Protein AF-A0A958Z892-F1 (afdb_monomer_lite)

Foldseek 3Di:
DDDPVVVVVVVVVVVVVVVPPDPVVVLQAADQAAQPVLQVVLVVVVVVVVVCVVVVCCCVPPVPPDDDPDDDDDCVVPPVCPVVVVCVVVVVVVVVVSVSSCRSNNNDPD

Secondary structure (DSSP, 8-state):
----HHHHHHHHHHHHGGG-S-HHHHHHSPPSS--HHHHHHHHHHHHHHHHHHHHHHHHHHHTTS----------TTGGGGHHHHHHHHHHHHHHHHHHHHHHHTT----

Structure (mmCIF, N/CA/C/O backbone):
data_AF-A0A958Z892-F1
#
_entry.id   AF-A0A958Z892-F1
#
loop_
_atom_site.group_PDB
_atom_site.id
_atom_site.type_symbol
_atom_site.label_atom_id
_atom_site.label_alt_id
_atom_site.label_comp_id
_atom_site.label_asym_id
_atom_site.label_entity_id
_atom_site.label_seq_id
_atom_site.pdbx_PDB_ins_code
_atom_site.Cartn_x
_atom_site.Cartn_y
_atom_site.Cartn_z
_atom_site.occupancy
_atom_site.B_iso_or_equiv
_atom_site.auth_seq_id
_atom_site.auth_comp_id
_atom_site.auth_asym_id
_atom_site.auth_atom_id
_atom_site.pdbx_PDB_model_num
ATOM 1 N N . MET A 1 1 ? 3.227 22.333 -63.779 1.00 48.69 1 MET A N 1
ATOM 2 C CA . MET A 1 1 ? 2.841 20.961 -63.383 1.00 48.69 1 MET A CA 1
ATOM 3 C C . MET A 1 1 ? 2.093 21.062 -62.054 1.00 48.69 1 MET A C 1
ATOM 5 O O . MET A 1 1 ? 2.715 21.328 -61.037 1.00 48.69 1 MET A O 1
ATOM 9 N N . LYS A 1 2 ? 0.751 21.055 -62.077 1.00 52.19 2 LYS A N 1
ATOM 10 C CA . LYS A 1 2 ? -0.087 21.315 -60.891 1.00 52.19 2 LYS A CA 1
ATOM 11 C C . LYS A 1 2 ? -0.326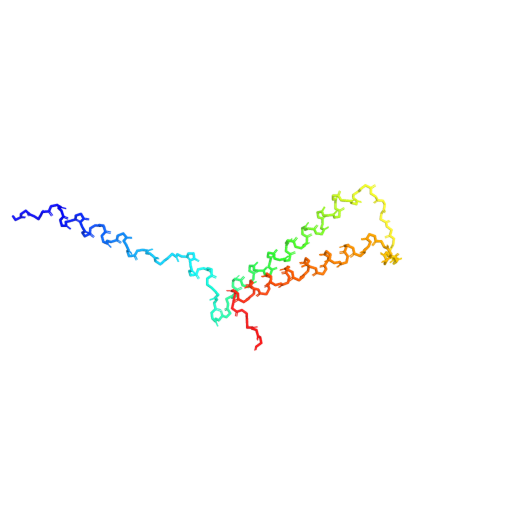 19.989 -60.166 1.00 52.19 2 LYS A C 1
ATOM 13 O O . LYS A 1 2 ? -1.108 19.180 -60.653 1.00 52.19 2 LYS A O 1
ATOM 18 N N . PHE A 1 3 ? 0.359 19.746 -59.049 1.00 56.56 3 PHE A N 1
ATOM 19 C CA . PHE A 1 3 ? 0.046 18.593 -58.203 1.00 56.56 3 PHE A CA 1
ATOM 20 C C . PHE A 1 3 ? -1.379 18.767 -57.648 1.00 56.56 3 PHE A C 1
ATOM 22 O O . PHE A 1 3 ? -1.657 19.796 -57.026 1.00 56.56 3 PHE A O 1
ATOM 29 N N . PRO A 1 4 ? -2.311 17.832 -57.900 1.00 58.28 4 PRO A N 1
ATOM 30 C CA . PRO A 1 4 ? -3.687 17.980 -57.446 1.00 58.28 4 PRO A CA 1
ATOM 31 C C . PRO A 1 4 ? -3.735 17.925 -55.914 1.00 58.28 4 PRO A C 1
ATOM 33 O O . PRO A 1 4 ? -3.334 16.929 -55.314 1.00 58.28 4 PRO A O 1
ATOM 36 N N . ALA A 1 5 ? -4.279 18.973 -55.285 1.00 62.31 5 ALA A N 1
ATOM 37 C CA . ALA A 1 5 ? -4.367 19.134 -53.826 1.00 62.31 5 ALA A CA 1
ATOM 38 C C . ALA A 1 5 ? -4.992 17.924 -53.098 1.00 62.31 5 ALA A C 1
ATOM 40 O O . ALA A 1 5 ? -4.674 17.651 -51.943 1.00 62.31 5 ALA A O 1
ATOM 41 N N . ARG A 1 6 ? -5.827 17.146 -53.800 1.00 59.59 6 ARG A N 1
ATOM 42 C CA . ARG A 1 6 ? -6.427 15.893 -53.320 1.00 59.59 6 ARG A CA 1
ATOM 43 C C . ARG A 1 6 ? -5.391 14.820 -52.960 1.00 59.59 6 ARG A C 1
ATOM 45 O O . ARG A 1 6 ? -5.625 14.048 -52.040 1.00 59.59 6 ARG A O 1
ATOM 52 N N . HIS A 1 7 ? -4.264 14.758 -53.669 1.00 60.34 7 HIS A N 1
ATOM 53 C CA . HIS A 1 7 ? -3.209 13.774 -53.394 1.00 60.34 7 HIS A CA 1
ATOM 54 C C . HIS A 1 7 ? -2.341 14.255 -52.228 1.00 60.34 7 HIS A C 1
ATOM 56 O O . HIS A 1 7 ? -2.010 13.474 -51.344 1.00 60.34 7 HIS A O 1
ATOM 62 N N . THR A 1 8 ? -2.074 15.562 -52.156 1.00 63.84 8 THR A N 1
ATOM 63 C CA . THR A 1 8 ? -1.378 16.194 -51.027 1.00 63.84 8 THR A CA 1
ATOM 64 C C . THR A 1 8 ? -2.138 16.008 -49.710 1.00 63.84 8 THR A C 1
ATOM 66 O O . THR A 1 8 ? -1.530 15.653 -48.706 1.00 63.84 8 THR A O 1
ATOM 69 N N . LEU A 1 9 ? -3.467 16.166 -49.717 1.00 63.97 9 LEU A N 1
ATOM 70 C CA . LEU A 1 9 ? -4.321 15.941 -48.545 1.00 63.97 9 LEU A CA 1
ATOM 71 C C . LEU A 1 9 ? -4.332 14.466 -48.111 1.00 63.97 9 LEU A C 1
ATOM 73 O O . LEU A 1 9 ? -4.276 14.176 -46.920 1.00 63.97 9 LEU A O 1
ATOM 77 N N . PHE A 1 10 ? -4.345 13.535 -49.068 1.00 66.44 10 PHE A N 1
ATOM 78 C CA . PHE A 1 10 ? -4.272 12.097 -48.799 1.00 66.44 10 PHE A CA 1
ATOM 79 C C . PHE A 1 10 ? -2.936 11.696 -48.149 1.00 66.44 10 PHE A C 1
ATOM 81 O O . PHE A 1 10 ? -2.931 10.986 -47.147 1.00 66.44 10 PHE A O 1
ATOM 88 N N . PHE A 1 11 ? -1.806 12.213 -48.644 1.00 62.34 11 PHE A N 1
ATOM 89 C CA . PHE A 1 11 ? -0.493 11.987 -48.024 1.00 62.34 11 PHE A CA 1
ATOM 90 C C . PHE A 1 11 ? -0.347 12.671 -46.653 1.00 62.34 11 PHE A C 1
ATOM 92 O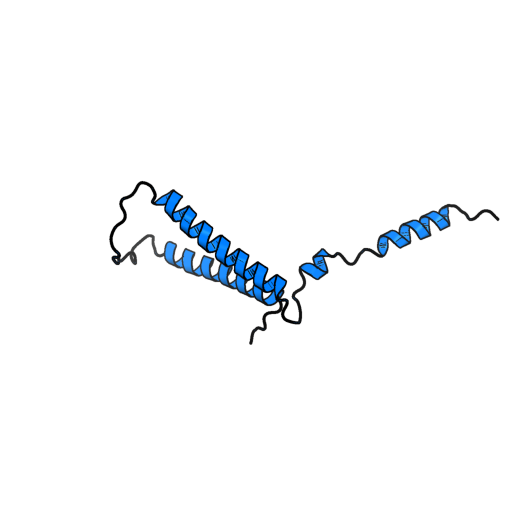 O . PHE A 1 11 ? 0.351 12.140 -45.788 1.00 62.34 11 PHE A O 1
ATOM 99 N N . LEU A 1 12 ? -1.017 13.808 -46.425 1.00 61.25 12 LEU A N 1
ATOM 100 C CA . LEU A 1 12 ? -1.072 14.477 -45.119 1.00 61.25 12 LEU A CA 1
ATOM 101 C C . LEU A 1 12 ? -1.880 13.654 -44.095 1.00 61.25 12 LEU A C 1
ATOM 103 O O . LEU A 1 12 ? -1.433 13.469 -42.966 1.00 61.25 12 LEU A O 1
ATOM 107 N N . LEU A 1 13 ? -3.030 13.110 -44.508 1.00 61.25 13 LEU A N 1
ATOM 108 C CA . LEU A 1 13 ? -3.884 12.241 -43.688 1.00 61.25 13 LEU A CA 1
ATOM 109 C C . LEU A 1 13 ? -3.211 10.897 -43.362 1.00 61.25 13 LEU A C 1
ATOM 111 O O . LEU A 1 13 ? -3.338 10.413 -42.242 1.00 61.25 13 LEU A O 1
ATOM 115 N N . LEU A 1 14 ? -2.423 10.335 -44.286 1.00 59.44 14 LEU A N 1
ATOM 116 C CA . LEU A 1 14 ? -1.680 9.085 -44.071 1.00 59.44 14 LEU A CA 1
ATOM 117 C C . LEU A 1 14 ? -0.577 9.217 -43.000 1.00 59.44 14 LEU A C 1
ATOM 119 O O . LEU A 1 14 ? -0.275 8.252 -42.301 1.00 59.44 14 LEU A O 1
ATOM 123 N N . LYS A 1 15 ? 0.021 10.408 -42.833 1.00 54.81 15 LYS A N 1
ATOM 124 C CA . LYS A 1 15 ? 1.041 10.654 -41.794 1.00 54.81 15 LYS A CA 1
ATOM 125 C C . LYS A 1 15 ? 0.461 10.651 -40.377 1.00 54.81 15 LYS A C 1
ATOM 127 O O . LYS A 1 15 ? 1.164 10.263 -39.447 1.00 54.81 15 LYS A O 1
ATOM 132 N N . VAL A 1 16 ? -0.802 11.047 -40.206 1.00 58.00 16 VAL A N 1
ATOM 133 C CA . VAL A 1 16 ? -1.476 11.079 -38.893 1.00 58.00 16 VAL A CA 1
ATOM 134 C C . VAL A 1 16 ? -1.711 9.662 -38.352 1.00 58.00 16 VAL A C 1
ATOM 136 O O . VAL A 1 16 ? -1.663 9.448 -37.144 1.00 58.00 16 VAL A O 1
ATOM 139 N N . SER A 1 17 ? -1.857 8.666 -39.229 1.00 57.03 17 SER A N 1
ATOM 140 C CA . SER A 1 17 ? -2.076 7.263 -38.850 1.00 57.03 17 SER A CA 1
ATOM 141 C C . SER A 1 17 ? -0.830 6.535 -38.317 1.00 57.03 17 SER A C 1
ATOM 143 O O . SER A 1 17 ? -0.955 5.430 -37.799 1.00 57.03 17 SER A O 1
ATOM 145 N N . LEU A 1 18 ? 0.370 7.125 -38.414 1.00 54.88 18 LEU A N 1
ATOM 146 C CA . LEU A 1 18 ? 1.633 6.475 -38.023 1.00 54.88 18 LEU A CA 1
ATOM 147 C C . LEU A 1 18 ? 2.060 6.741 -36.566 1.00 54.88 18 LEU A C 1
ATOM 149 O O . LEU A 1 18 ? 3.024 6.143 -36.098 1.00 54.88 18 LEU A O 1
ATOM 153 N N . PHE A 1 19 ? 1.327 7.575 -35.821 1.00 58.16 19 PHE A N 1
ATOM 154 C CA . PHE A 1 19 ? 1.550 7.810 -34.383 1.00 58.16 19 PHE A CA 1
ATOM 155 C C . PHE A 1 19 ? 0.717 6.883 -33.472 1.00 58.16 19 PHE A C 1
ATOM 157 O O . PHE A 1 19 ? 0.609 7.117 -32.272 1.00 58.16 19 PHE A O 1
ATOM 164 N N . ALA A 1 20 ? 0.130 5.819 -34.027 1.00 58.38 20 ALA A N 1
ATOM 165 C CA . ALA A 1 20 ? -0.849 4.968 -33.349 1.00 58.38 20 ALA A CA 1
ATOM 166 C C . ALA A 1 20 ? -0.278 3.985 -32.301 1.00 58.38 20 ALA A C 1
ATOM 168 O O . ALA A 1 20 ? -1.051 3.286 -31.653 1.00 58.38 20 ALA A O 1
ATOM 169 N N . GLN A 1 21 ? 1.042 3.921 -32.084 1.00 64.06 21 GLN A N 1
ATOM 170 C CA . GLN A 1 21 ? 1.591 3.207 -30.923 1.00 64.06 21 GLN A CA 1
ATOM 171 C C . GLN A 1 21 ? 1.501 4.117 -29.698 1.00 64.06 21 GLN A C 1
ATOM 173 O O . GLN A 1 21 ? 2.405 4.915 -29.432 1.00 64.06 21 GLN A O 1
ATOM 178 N N . SER A 1 22 ? 0.385 4.030 -28.973 1.00 74.56 22 SER A N 1
ATOM 179 C CA . SER A 1 22 ? 0.157 4.894 -27.822 1.00 74.56 22 SER A CA 1
ATOM 180 C C . SER A 1 22 ? 1.243 4.651 -26.761 1.00 74.56 22 SER A C 1
ATOM 182 O O . SER A 1 22 ? 1.616 3.520 -26.438 1.00 74.56 22 SER A O 1
ATOM 184 N N . GLY A 1 23 ? 1.810 5.732 -26.217 1.00 81.75 23 GLY A N 1
ATOM 185 C CA . GLY A 1 23 ? 2.766 5.632 -25.108 1.00 81.75 23 GLY A CA 1
ATOM 186 C C . GLY A 1 23 ? 2.161 4.943 -23.879 1.00 81.75 23 GLY A C 1
ATOM 187 O O . GLY A 1 23 ? 2.893 4.323 -23.112 1.00 81.75 23 GLY A O 1
ATOM 188 N N . ILE A 1 24 ? 0.832 5.004 -23.750 1.00 85.94 24 ILE A N 1
ATOM 189 C CA . ILE A 1 24 ? 0.051 4.400 -22.672 1.00 85.94 24 ILE A CA 1
ATOM 190 C C . ILE A 1 24 ? 0.055 2.875 -22.788 1.00 85.94 24 ILE A C 1
ATOM 192 O O . ILE A 1 24 ? 0.339 2.219 -21.794 1.00 85.94 24 ILE A O 1
ATOM 196 N N . ASP A 1 25 ? -0.148 2.295 -23.973 1.00 87.25 25 ASP A N 1
ATOM 197 C CA . ASP A 1 25 ? -0.154 0.830 -24.136 1.00 87.25 25 ASP A CA 1
ATOM 198 C C . ASP A 1 25 ? 1.200 0.219 -23.757 1.00 87.25 25 ASP A C 1
ATOM 200 O O . ASP A 1 25 ? 1.285 -0.782 -23.047 1.00 87.25 25 ASP A O 1
ATOM 204 N N . ARG A 1 26 ? 2.291 0.877 -24.161 1.00 86.88 26 ARG A N 1
ATOM 205 C CA . ARG A 1 26 ? 3.655 0.495 -23.763 1.00 86.88 26 ARG A CA 1
ATOM 206 C C . ARG A 1 26 ? 3.923 0.732 -22.274 1.00 86.88 26 ARG A C 1
ATOM 208 O O . ARG A 1 26 ? 4.750 0.038 -21.686 1.0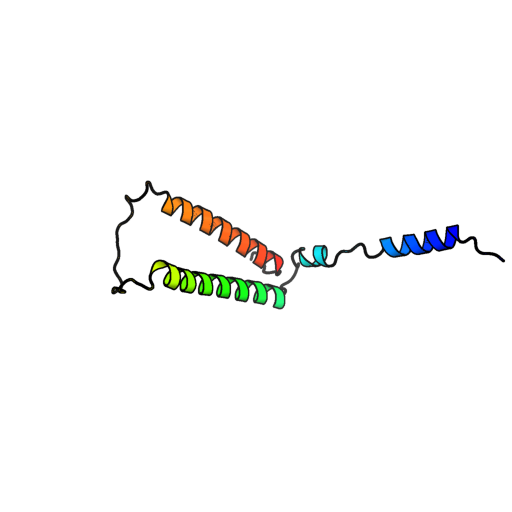0 86.88 26 ARG A O 1
ATOM 215 N N . PHE A 1 27 ? 3.271 1.720 -21.666 1.00 91.38 27 PHE A N 1
ATOM 216 C CA . PHE A 1 27 ? 3.369 1.949 -20.231 1.00 91.38 27 PHE A CA 1
ATOM 217 C C . PHE A 1 27 ? 2.637 0.856 -19.451 1.00 91.38 27 PHE A C 1
ATOM 219 O O . PHE A 1 27 ? 3.253 0.265 -18.575 1.00 91.38 27 PHE A O 1
ATOM 226 N N . LEU A 1 28 ? 1.382 0.557 -19.795 1.00 93.00 28 LEU A N 1
ATOM 227 C CA . LEU A 1 28 ? 0.521 -0.417 -19.115 1.00 93.00 28 LEU A CA 1
ATOM 228 C C . LEU A 1 28 ? 0.977 -1.865 -19.314 1.00 93.00 28 LEU A C 1
ATOM 230 O O . LEU A 1 28 ? 0.703 -2.705 -18.461 1.00 93.00 28 LEU A O 1
ATOM 234 N N . LYS A 1 29 ? 1.697 -2.166 -20.400 1.00 93.12 29 LYS A N 1
ATOM 235 C CA . LYS A 1 29 ? 2.293 -3.490 -20.583 1.00 93.12 29 LYS A CA 1
ATOM 236 C C . LYS A 1 29 ? 3.356 -3.758 -19.494 1.00 93.12 29 LYS A C 1
ATOM 238 O O . LYS A 1 29 ? 4.237 -2.908 -19.288 1.00 93.12 29 LYS A O 1
ATOM 243 N N . PRO A 1 30 ? 3.311 -4.929 -18.829 1.00 94.12 30 PRO A N 1
ATOM 244 C CA . PRO A 1 30 ? 4.386 -5.393 -17.958 1.00 94.12 30 PRO A CA 1
ATOM 245 C C . PRO A 1 30 ? 5.737 -5.444 -18.674 1.00 94.12 30 PRO A C 1
ATOM 247 O O . PRO A 1 30 ? 5.803 -5.688 -19.882 1.00 94.12 30 PRO A O 1
ATOM 250 N N . THR A 1 31 ? 6.819 -5.195 -17.938 1.00 93.12 31 THR A N 1
ATOM 251 C CA . THR A 1 31 ? 8.183 -5.301 -18.473 1.00 93.12 31 THR A CA 1
ATOM 252 C C . THR A 1 31 ? 8.730 -6.714 -18.313 1.00 93.12 31 THR A C 1
ATOM 254 O O . THR A 1 31 ? 8.672 -7.263 -17.221 1.00 93.12 31 THR A O 1
ATOM 257 N N . ASP A 1 32 ? 9.349 -7.255 -19.366 1.00 91.38 32 ASP A N 1
ATOM 258 C CA . ASP A 1 32 ? 9.926 -8.613 -19.362 1.00 91.38 32 ASP A CA 1
ATOM 259 C C . ASP A 1 32 ? 11.162 -8.749 -18.446 1.00 91.38 32 ASP A C 1
ATOM 261 O O . ASP A 1 32 ? 11.568 -9.847 -18.080 1.00 91.38 32 ASP A O 1
ATOM 265 N N . SER A 1 33 ? 11.774 -7.622 -18.073 1.00 93.94 33 SER A N 1
ATOM 266 C CA . SER A 1 33 ? 12.905 -7.537 -17.148 1.00 93.94 33 SER A CA 1
ATOM 267 C 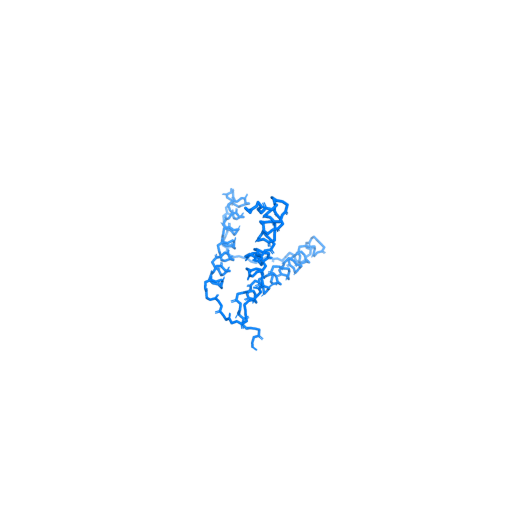C . SER A 1 33 ? 12.636 -6.503 -16.063 1.00 93.94 33 SER A C 1
ATOM 269 O O . SER A 1 33 ? 11.895 -5.544 -16.294 1.00 93.94 33 SER A O 1
ATOM 271 N N . LEU A 1 34 ? 13.324 -6.628 -14.929 1.00 96.75 34 LEU A N 1
ATOM 272 C CA . LEU A 1 34 ? 13.176 -5.717 -13.799 1.00 96.75 34 LEU A CA 1
ATOM 273 C C . LEU A 1 34 ? 13.369 -4.245 -14.191 1.00 96.75 34 LEU A C 1
ATOM 275 O O . LEU A 1 34 ? 14.457 -3.813 -14.577 1.00 96.75 34 LEU A O 1
ATOM 279 N N . ASN A 1 35 ? 12.322 -3.451 -13.992 1.00 97.38 35 ASN A N 1
ATOM 280 C CA . ASN A 1 35 ? 12.342 -2.005 -14.123 1.00 97.38 35 ASN A CA 1
ATOM 281 C C . ASN A 1 35 ? 12.417 -1.362 -12.730 1.00 97.38 35 ASN A C 1
ATOM 283 O O . ASN A 1 35 ? 11.410 -1.162 -12.049 1.00 97.38 35 ASN A O 1
ATOM 287 N N . VAL A 1 36 ? 13.639 -1.031 -12.301 1.00 97.56 36 VAL A N 1
ATOM 288 C CA . VAL A 1 36 ? 13.912 -0.491 -10.957 1.00 97.56 36 VAL A CA 1
ATOM 289 C C . VAL A 1 36 ? 13.126 0.795 -10.656 1.00 97.56 36 VAL A C 1
ATOM 291 O O . VAL A 1 36 ? 12.543 0.863 -9.572 1.00 97.56 36 VAL A O 1
ATOM 294 N N . PRO A 1 37 ? 13.036 1.788 -11.566 1.00 97.75 37 PRO A N 1
ATOM 295 C CA . PRO A 1 37 ? 12.178 2.951 -11.351 1.00 97.75 37 PRO A CA 1
ATOM 296 C C . PRO A 1 37 ? 10.711 2.587 -11.097 1.00 97.75 37 PRO A C 1
ATOM 298 O O . PRO A 1 37 ? 10.154 3.044 -10.103 1.00 97.75 37 PRO A O 1
ATOM 301 N N . ARG A 1 38 ? 10.104 1.723 -11.929 1.00 97.25 38 ARG A N 1
ATOM 302 C CA . ARG A 1 38 ? 8.704 1.291 -11.752 1.00 97.25 38 ARG A CA 1
ATOM 303 C C . ARG A 1 38 ? 8.499 0.582 -10.416 1.00 97.25 38 ARG A C 1
ATOM 305 O O . ARG A 1 38 ? 7.566 0.917 -9.695 1.00 97.25 38 ARG A O 1
ATOM 312 N N . ARG A 1 39 ? 9.394 -0.341 -10.051 1.00 97.50 39 ARG A N 1
ATOM 313 C CA . ARG A 1 39 ? 9.332 -1.051 -8.765 1.00 97.50 39 ARG A CA 1
ATOM 314 C C . ARG A 1 39 ? 9.436 -0.081 -7.589 1.00 97.50 39 ARG A C 1
ATOM 316 O O . ARG A 1 39 ? 8.681 -0.192 -6.631 1.00 97.50 39 ARG A O 1
ATOM 323 N N . ASN A 1 40 ? 10.363 0.874 -7.650 1.00 98.50 40 ASN A N 1
ATOM 324 C CA . ASN A 1 40 ? 10.514 1.875 -6.597 1.00 98.50 40 ASN A CA 1
ATOM 325 C C . ASN A 1 40 ? 9.259 2.749 -6.482 1.00 98.50 40 ASN A C 1
ATOM 327 O O . ASN A 1 40 ? 8.840 3.031 -5.365 1.00 98.50 40 ASN A O 1
ATOM 331 N N . THR A 1 41 ? 8.633 3.130 -7.601 1.00 98.06 41 THR A N 1
ATOM 332 C CA . THR A 1 41 ? 7.335 3.819 -7.586 1.00 98.06 41 THR A CA 1
ATOM 333 C C . THR A 1 41 ? 6.277 2.987 -6.866 1.00 98.06 41 THR A C 1
ATOM 335 O O . THR A 1 41 ? 5.647 3.516 -5.958 1.00 98.06 41 THR A O 1
ATOM 338 N N . VAL A 1 42 ? 6.131 1.698 -7.198 1.00 97.75 42 VAL A N 1
ATOM 339 C CA . VAL A 1 42 ? 5.184 0.793 -6.517 1.00 97.75 42 VAL A CA 1
ATOM 340 C C . VAL A 1 42 ? 5.443 0.777 -5.008 1.00 97.75 42 VAL A C 1
ATOM 342 O O . VAL A 1 42 ? 4.559 1.142 -4.240 1.00 97.75 42 VAL A O 1
ATOM 345 N N . ILE A 1 43 ? 6.676 0.484 -4.583 1.00 98.12 43 ILE A N 1
ATOM 346 C CA . ILE A 1 43 ? 7.038 0.379 -3.159 1.00 98.12 43 ILE A CA 1
ATOM 347 C C . ILE A 1 43 ? 6.797 1.694 -2.406 1.00 98.12 43 ILE A C 1
ATOM 349 O O . ILE A 1 43 ? 6.241 1.686 -1.306 1.00 98.12 43 ILE A O 1
ATOM 353 N N . ILE A 1 44 ? 7.218 2.831 -2.972 1.00 98.56 44 ILE A N 1
ATOM 354 C CA . ILE A 1 44 ? 7.056 4.148 -2.339 1.00 98.56 44 ILE A CA 1
ATOM 355 C C . ILE A 1 44 ? 5.574 4.486 -2.208 1.00 98.56 44 ILE A C 1
ATOM 357 O O . ILE A 1 44 ? 5.148 4.947 -1.148 1.00 98.56 44 ILE A O 1
ATOM 361 N N . THR A 1 45 ? 4.790 4.260 -3.262 1.00 98.06 45 THR A N 1
ATOM 362 C CA . THR A 1 45 ? 3.355 4.539 -3.263 1.00 98.06 45 THR A CA 1
ATOM 363 C C . THR A 1 45 ? 2.622 3.649 -2.267 1.00 98.06 45 THR A C 1
ATOM 365 O O . THR A 1 45 ? 1.890 4.181 -1.439 1.00 98.06 45 THR A O 1
ATOM 368 N N . GLU A 1 46 ? 2.854 2.337 -2.273 1.00 97.19 46 GLU A N 1
ATOM 369 C CA . GLU A 1 46 ? 2.237 1.402 -1.323 1.00 97.19 46 GLU A CA 1
ATOM 370 C C . GLU A 1 46 ? 2.570 1.765 0.126 1.00 97.19 46 GLU A C 1
ATOM 372 O O . GLU A 1 46 ? 1.671 1.908 0.955 1.00 97.19 46 GLU A O 1
ATOM 377 N N . SER A 1 47 ? 3.852 2.005 0.421 1.00 97.94 47 SER A N 1
ATOM 378 C CA . SER A 1 47 ? 4.307 2.356 1.773 1.00 97.94 47 SER A CA 1
ATOM 379 C C . SER A 1 47 ? 3.709 3.682 2.247 1.00 97.94 47 SER A C 1
ATOM 381 O O . SER A 1 47 ? 3.289 3.812 3.400 1.00 97.94 47 SER A O 1
ATOM 383 N N . SER A 1 48 ? 3.644 4.670 1.350 1.00 98.38 48 SER A N 1
ATOM 384 C CA . SER A 1 48 ? 3.086 5.992 1.646 1.00 98.38 48 SER A CA 1
ATOM 385 C C . SER A 1 48 ? 1.580 5.917 1.871 1.00 98.38 48 SER A C 1
ATOM 387 O O . SER A 1 48 ? 1.093 6.455 2.861 1.00 98.38 48 SER A O 1
ATOM 389 N N . LEU A 1 49 ? 0.842 5.217 1.003 1.00 97.50 49 LEU A N 1
ATOM 390 C CA . LEU A 1 49 ? -0.602 5.027 1.146 1.00 97.50 49 LEU A CA 1
ATOM 391 C C . LEU A 1 49 ? -0.943 4.275 2.431 1.00 97.50 49 LEU A C 1
ATOM 393 O O . LEU A 1 49 ? -1.844 4.703 3.150 1.00 97.50 49 LEU A O 1
ATOM 397 N N . ALA A 1 50 ? -0.209 3.209 2.760 1.00 96.62 50 ALA A N 1
ATOM 398 C CA . ALA A 1 50 ? -0.408 2.466 4.000 1.00 96.62 50 ALA A CA 1
ATOM 399 C C . ALA A 1 50 ? -0.163 3.352 5.232 1.00 96.62 50 ALA A C 1
ATOM 401 O O . ALA A 1 50 ? -1.007 3.420 6.125 1.00 96.62 50 ALA A O 1
ATOM 402 N N . THR A 1 51 ? 0.951 4.091 5.251 1.00 98.25 51 THR A N 1
ATOM 403 C CA . THR A 1 51 ? 1.307 4.978 6.370 1.00 98.25 51 THR A CA 1
ATOM 404 C C . THR A 1 51 ? 0.297 6.111 6.537 1.00 98.25 51 THR A C 1
ATOM 406 O O . THR A 1 51 ? -0.196 6.336 7.640 1.00 98.25 51 THR A O 1
ATOM 409 N N . ILE A 1 52 ? -0.052 6.804 5.448 1.00 98.44 52 ILE A N 1
ATOM 410 C CA . ILE A 1 52 ? -1.036 7.894 5.468 1.00 98.44 52 ILE A CA 1
ATOM 411 C C . ILE A 1 52 ? -2.400 7.369 5.912 1.00 98.44 52 ILE A C 1
ATOM 413 O O . ILE A 1 52 ? -3.061 8.029 6.708 1.00 98.44 52 ILE A O 1
ATOM 417 N N . SER A 1 53 ? -2.811 6.186 5.449 1.00 97.06 53 SER A N 1
ATOM 418 C CA . SER A 1 53 ? -4.086 5.585 5.852 1.00 97.06 53 SER A CA 1
ATOM 419 C C . SER A 1 53 ? -4.101 5.263 7.343 1.00 97.06 53 SER A C 1
ATOM 421 O O . SER A 1 53 ? -5.053 5.624 8.021 1.00 97.06 53 SER A O 1
ATOM 423 N N . LEU A 1 54 ? -3.043 4.652 7.883 1.00 97.00 54 LEU A N 1
ATOM 424 C CA . LEU A 1 54 ? -2.960 4.334 9.313 1.00 97.00 54 LEU A CA 1
ATOM 425 C C . LEU A 1 54 ? -2.961 5.594 10.185 1.00 97.00 54 LEU A C 1
ATOM 427 O O . LEU A 1 54 ? -3.724 5.675 11.145 1.00 97.00 54 LEU A O 1
ATOM 431 N N . 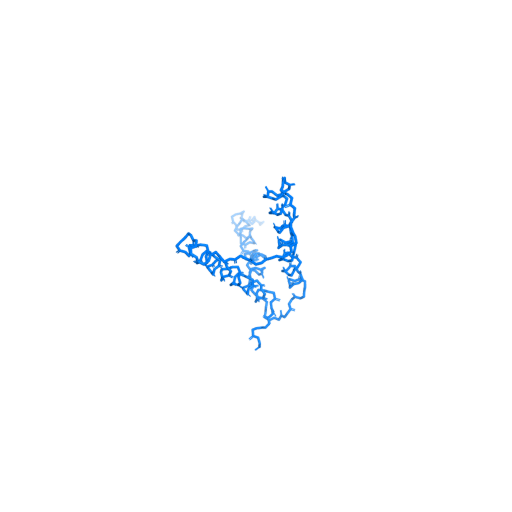VAL A 1 55 ? -2.152 6.597 9.833 1.00 97.94 55 VAL A N 1
ATOM 432 C CA . VAL A 1 55 ? -2.108 7.877 10.557 1.00 97.94 55 VAL A CA 1
ATOM 433 C C . VAL A 1 55 ? -3.445 8.611 10.442 1.00 97.94 55 VAL A C 1
ATOM 435 O O . VAL A 1 55 ? -3.959 9.114 11.438 1.00 97.94 55 VAL A O 1
ATOM 438 N N . GLY A 1 56 ? -4.027 8.643 9.243 1.00 98.19 56 GLY A N 1
ATOM 439 C CA . GLY A 1 56 ? -5.311 9.278 8.969 1.00 98.19 56 GLY A CA 1
ATOM 440 C C . GLY A 1 56 ? -6.454 8.624 9.737 1.00 98.19 56 GLY A C 1
ATOM 441 O O . GLY A 1 56 ? -7.209 9.330 10.392 1.00 98.19 56 GLY A O 1
ATOM 442 N N . LEU A 1 57 ? -6.555 7.293 9.727 1.00 97.00 57 LEU A N 1
ATOM 443 C CA . LEU A 1 57 ? -7.563 6.556 10.496 1.00 97.00 57 LEU A CA 1
ATOM 444 C C . LEU A 1 57 ? -7.382 6.765 11.998 1.00 97.00 57 LEU A C 1
ATOM 446 O O . LEU A 1 57 ? -8.360 7.022 12.694 1.00 97.00 57 LEU A O 1
ATOM 450 N N . ASN A 1 58 ? -6.142 6.730 12.493 1.00 96.12 58 ASN A N 1
ATOM 451 C CA . ASN A 1 58 ? -5.868 7.021 13.896 1.00 96.12 58 ASN A CA 1
ATOM 452 C C . ASN A 1 58 ? -6.348 8.428 14.282 1.00 96.12 58 ASN A C 1
ATOM 454 O O . ASN A 1 58 ? -7.024 8.596 15.292 1.00 96.12 58 ASN A O 1
ATOM 458 N N . GLN A 1 59 ? -6.047 9.434 13.462 1.00 97.19 59 GLN A N 1
ATOM 459 C CA . GLN A 1 59 ? -6.474 10.802 13.732 1.00 97.19 59 GLN A CA 1
ATOM 460 C C . GLN A 1 59 ? -7.994 10.976 13.605 1.00 97.19 59 GLN A C 1
ATOM 462 O O . GLN A 1 59 ? -8.598 11.663 14.419 1.00 97.19 59 GLN A O 1
ATOM 467 N N . LEU A 1 60 ? -8.620 10.374 12.594 1.00 97.81 60 LEU A N 1
ATOM 468 C CA . LEU A 1 60 ? -10.050 10.542 12.327 1.00 97.81 60 LEU A CA 1
ATOM 469 C C . LEU A 1 60 ? -10.940 9.795 13.324 1.00 97.81 60 LEU A C 1
ATOM 471 O O . LEU A 1 60 ? -12.040 10.263 13.604 1.00 97.81 60 LEU A O 1
ATOM 475 N N . TRP A 1 61 ? -10.501 8.644 13.836 1.00 97.19 61 TRP A N 1
ATOM 476 C CA . TRP A 1 61 ? -11.317 7.811 14.726 1.00 97.19 61 TRP A CA 1
ATOM 477 C C . TRP A 1 61 ? -10.915 7.874 16.195 1.00 97.19 61 TRP A C 1
ATOM 479 O O . TRP A 1 61 ? -11.773 7.657 17.047 1.00 97.19 61 TRP A O 1
ATOM 489 N N . TYR A 1 62 ? -9.655 8.176 16.514 1.00 95.69 62 TYR A N 1
ATOM 490 C CA . TYR A 1 62 ? -9.141 8.028 17.880 1.00 95.69 62 TYR A CA 1
ATOM 491 C C . TYR A 1 62 ? -8.560 9.307 18.498 1.00 95.69 62 TYR A C 1
ATOM 493 O O . TYR A 1 62 ? -8.129 9.256 19.646 1.00 95.69 62 TYR A O 1
ATOM 501 N N . ALA A 1 63 ? -8.570 10.456 17.808 1.00 96.31 63 ALA A N 1
ATOM 502 C CA . ALA A 1 63 ? -7.967 11.694 18.327 1.00 96.31 63 ALA A CA 1
ATOM 503 C C . ALA A 1 63 ? -8.552 12.176 19.668 1.00 96.31 63 ALA A C 1
ATOM 505 O O . ALA A 1 63 ? -7.815 12.721 20.486 1.00 96.31 63 ALA A O 1
ATOM 506 N N . ASP A 1 64 ? -9.844 11.944 19.903 1.00 97.19 64 ASP A N 1
ATOM 507 C CA . ASP A 1 64 ? -10.554 12.411 21.101 1.00 97.19 64 ASP A CA 1
ATOM 508 C C . ASP A 1 64 ? -10.655 11.346 22.211 1.00 97.19 64 ASP A C 1
ATOM 510 O O . ASP A 1 64 ? -11.332 11.554 23.220 1.00 97.19 64 ASP A O 1
ATOM 514 N N . TYR A 1 65 ? -9.990 10.196 22.047 1.00 95.19 65 TYR A N 1
ATOM 515 C CA . TYR A 1 65 ? -10.043 9.083 22.995 1.00 95.19 65 TYR A CA 1
ATOM 516 C C . TYR A 1 65 ? -8.698 8.886 23.711 1.00 95.19 65 TYR A C 1
ATOM 518 O O . TYR A 1 65 ? -7.639 8.951 23.082 1.00 95.19 65 TYR A O 1
ATOM 526 N N . PRO A 1 66 ? -8.696 8.603 25.029 1.00 94.38 66 PRO A N 1
ATOM 527 C CA . PRO A 1 66 ? -7.464 8.299 25.743 1.00 94.38 66 PRO A CA 1
ATOM 528 C C . PRO A 1 66 ? -6.867 6.976 25.245 1.00 94.38 66 PRO A C 1
ATOM 530 O O . PRO A 1 66 ? -7.553 5.956 25.179 1.00 94.38 66 PRO A O 1
ATOM 533 N N . GLN A 1 67 ? -5.571 6.981 24.932 1.00 92.62 67 GLN A N 1
ATOM 534 C CA . GLN A 1 67 ? -4.849 5.765 24.562 1.00 92.62 67 GLN A CA 1
ATOM 535 C C . GLN A 1 67 ? -4.608 4.880 25.790 1.00 92.62 67 GLN A C 1
ATOM 537 O O . GLN A 1 67 ? -4.300 5.365 26.880 1.00 92.62 67 GLN A O 1
ATOM 542 N N . SER A 1 68 ? -4.711 3.568 25.605 1.00 91.38 68 SER A N 1
ATOM 543 C CA . SER A 1 68 ? -4.414 2.566 26.629 1.00 91.38 68 SER A CA 1
ATOM 544 C C . SER A 1 68 ? -3.137 1.799 26.298 1.00 91.38 68 SER A C 1
ATOM 546 O O . SER A 1 68 ? -2.747 1.693 25.136 1.00 91.38 68 SER A O 1
ATOM 548 N N . ASN A 1 69 ? -2.541 1.163 27.307 1.00 95.81 69 ASN A N 1
ATOM 549 C CA . ASN A 1 69 ? -1.502 0.161 27.077 1.00 95.81 69 ASN A CA 1
ATOM 550 C C . ASN A 1 69 ? -2.022 -0.986 26.194 1.00 95.81 69 ASN A C 1
ATOM 552 O O . ASN A 1 69 ? -3.228 -1.250 26.134 1.00 95.81 69 ASN A O 1
ATOM 556 N N . PHE A 1 70 ? -1.097 -1.688 25.538 1.00 95.12 70 PHE A N 1
ATOM 557 C CA . PHE A 1 70 ? -1.419 -2.857 24.726 1.00 95.12 70 PHE A CA 1
ATOM 558 C C . PHE A 1 70 ? -2.145 -3.920 25.561 1.00 95.12 70 PHE A C 1
ATOM 560 O O . P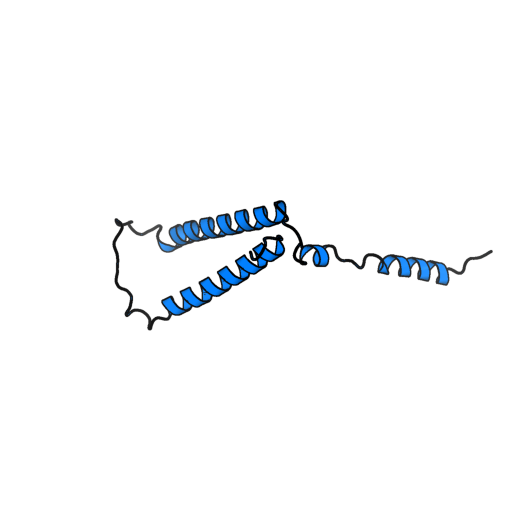HE A 1 70 ? -1.657 -4.347 26.608 1.00 95.12 70 PHE A O 1
ATOM 567 N N . HIS A 1 71 ? -3.303 -4.352 25.077 1.00 94.38 71 HIS A N 1
ATOM 568 C CA . HIS A 1 71 ? -4.097 -5.434 25.640 1.00 94.38 71 HIS A CA 1
ATOM 569 C C . HIS A 1 71 ? -4.807 -6.169 24.503 1.00 94.38 71 HIS A C 1
ATOM 571 O O . HIS A 1 71 ? -4.947 -5.647 23.399 1.00 94.38 71 HIS A O 1
ATOM 577 N N . THR A 1 72 ? -5.230 -7.401 24.764 1.00 96.12 72 THR A N 1
ATOM 578 C CA . THR A 1 72 ? -5.990 -8.199 23.799 1.00 96.12 72 THR A CA 1
ATOM 579 C C . THR A 1 72 ? -7.461 -8.204 24.188 1.00 96.12 72 THR A C 1
ATOM 581 O O . THR A 1 72 ? -7.800 -8.123 25.369 1.00 96.12 72 THR A O 1
ATOM 584 N N . ILE A 1 73 ? -8.332 -8.293 23.188 1.00 92.44 73 ILE A N 1
ATOM 585 C CA . ILE A 1 73 ? -9.777 -8.450 23.354 1.00 92.44 73 ILE A CA 1
ATOM 586 C C . ILE A 1 73 ? -10.236 -9.661 22.536 1.00 92.44 73 ILE A C 1
ATOM 588 O O . ILE A 1 73 ? -9.592 -10.018 21.550 1.00 92.44 73 ILE A O 1
ATOM 592 N N . ASN A 1 74 ? -11.324 -10.313 22.953 1.00 94.00 74 ASN A N 1
ATOM 593 C CA . ASN A 1 74 ? -11.955 -11.388 22.187 1.00 94.00 74 ASN A CA 1
ATOM 594 C C . ASN A 1 74 ? -13.249 -10.867 21.551 1.00 94.00 74 ASN A C 1
ATOM 596 O O . ASN A 1 74 ? -14.274 -10.792 22.221 1.00 94.00 74 ASN A O 1
ATOM 600 N N . ASP A 1 75 ? -13.192 -10.550 20.261 1.00 94.06 75 ASP A N 1
ATOM 601 C CA . ASP A 1 75 ? -14.311 -10.089 19.431 1.00 94.06 75 ASP A CA 1
ATOM 602 C C . ASP A 1 75 ? -14.829 -11.195 18.486 1.00 94.06 75 ASP A C 1
ATOM 604 O O . ASP A 1 75 ? -15.506 -10.951 17.482 1.00 94.06 75 ASP A O 1
ATOM 608 N N . SER A 1 76 ? -14.499 -12.460 18.772 1.00 91.94 76 SER A N 1
ATOM 609 C CA . SER A 1 76 ? -14.865 -13.575 17.896 1.00 91.94 76 SER A CA 1
ATOM 610 C C . SER A 1 76 ? -16.376 -13.708 17.716 1.00 91.94 76 SER A C 1
ATOM 612 O O . SER A 1 76 ? -16.800 -14.107 16.641 1.00 91.94 76 SER A O 1
ATOM 614 N N . GLY A 1 77 ? -17.189 -13.344 18.710 1.00 93.62 77 GLY A N 1
ATOM 615 C CA . GLY A 1 77 ? -18.655 -13.380 18.634 1.00 93.62 77 GLY A CA 1
ATOM 616 C C . GLY A 1 77 ? -19.295 -12.178 17.936 1.00 93.62 77 GLY A C 1
ATOM 617 O O . GLY A 1 77 ? -20.506 -12.182 17.719 1.00 93.62 77 GLY A O 1
ATOM 618 N N . GLU A 1 78 ? -18.510 -11.166 17.573 1.00 91.94 78 GLU A N 1
ATOM 619 C CA . GLU A 1 78 ? -19.045 -9.901 17.087 1.00 91.94 78 GLU A CA 1
ATOM 620 C C . GLU A 1 78 ? -19.444 -9.957 15.608 1.00 91.94 78 GLU A C 1
ATOM 622 O O . GLU A 1 78 ? -18.824 -10.620 14.766 1.00 91.94 78 GLU A O 1
ATOM 627 N N . TRP A 1 79 ? -20.530 -9.241 15.308 1.00 92.75 79 TRP A N 1
ATOM 628 C CA . TRP A 1 79 ? -21.032 -8.934 13.967 1.00 92.75 79 TRP A CA 1
ATOM 629 C C . TRP A 1 79 ? -21.102 -10.121 12.989 1.00 92.75 79 TRP A C 1
ATOM 631 O O . TRP A 1 79 ? -20.836 -9.971 11.799 1.00 92.75 79 TRP A O 1
ATOM 641 N N . LEU A 1 80 ? -21.451 -11.319 13.479 1.00 94.88 80 LEU A N 1
ATOM 642 C CA . LEU A 1 80 ? -21.592 -12.541 12.667 1.00 94.88 80 LEU A CA 1
ATOM 643 C C . LEU A 1 80 ? -20.369 -12.830 11.771 1.00 94.88 80 LEU A C 1
ATOM 645 O O . LEU A 1 80 ? -20.516 -13.355 10.670 1.00 94.88 80 LEU A O 1
ATOM 649 N N . GLN A 1 81 ? -19.159 -12.492 12.230 1.00 94.12 81 GLN A N 1
ATOM 650 C CA . GLN A 1 81 ? -17.911 -12.610 11.455 1.00 94.12 81 GLN A CA 1
ATOM 651 C C . GLN A 1 81 ? -17.821 -11.715 10.207 1.00 94.12 81 GLN A C 1
ATOM 653 O O . GLN A 1 81 ? -16.879 -11.877 9.429 1.00 94.12 81 GLN A O 1
ATOM 658 N N . MET A 1 82 ? -18.749 -10.777 9.995 1.00 96.06 82 MET A N 1
ATOM 659 C CA . MET A 1 82 ? -18.759 -9.914 8.805 1.00 96.06 82 MET A CA 1
ATOM 660 C C . MET A 1 82 ? -17.461 -9.126 8.652 1.00 96.06 82 MET A C 1
ATOM 662 O O . MET A 1 82 ? -16.923 -9.041 7.550 1.00 96.06 82 MET A O 1
ATOM 666 N N . ASP A 1 83 ? -16.928 -8.632 9.765 1.00 94.06 83 ASP A N 1
ATOM 667 C CA . ASP A 1 83 ? -15.623 -7.979 9.829 1.00 94.06 83 ASP A CA 1
ATOM 668 C C . ASP A 1 83 ? -14.492 -8.887 9.302 1.00 94.06 83 ASP A C 1
ATOM 670 O O . ASP A 1 83 ? -13.764 -8.529 8.378 1.00 94.06 83 ASP A O 1
ATOM 674 N N . LYS A 1 84 ? -14.426 -10.134 9.785 1.00 94.81 84 LYS A N 1
ATOM 675 C CA . LYS A 1 84 ? -13.388 -11.109 9.412 1.00 94.81 84 LYS A CA 1
ATOM 676 C C . LYS A 1 84 ? -13.450 -11.469 7.927 1.00 94.81 84 LYS A C 1
ATOM 678 O O . LYS A 1 84 ? -12.415 -11.536 7.264 1.00 94.81 84 LYS A O 1
ATOM 683 N N . PHE A 1 85 ? -14.654 -11.652 7.377 1.00 95.69 85 PHE A N 1
ATOM 684 C CA . PHE A 1 85 ? -14.838 -11.842 5.934 1.00 95.69 85 PHE A CA 1
ATOM 685 C C . PHE A 1 85 ? -14.434 -10.601 5.137 1.00 95.69 85 PHE A C 1
ATOM 687 O O . PHE A 1 85 ? -13.771 -10.730 4.106 1.00 95.69 85 PHE A O 1
ATOM 694 N N . GLY A 1 86 ? -14.793 -9.411 5.622 1.00 95.69 86 GLY A N 1
ATOM 695 C CA . GLY A 1 86 ? -14.395 -8.136 5.033 1.00 95.69 86 GLY A CA 1
ATOM 696 C C . GLY A 1 86 ? -12.877 -7.980 4.968 1.00 95.69 86 GLY A C 1
ATOM 697 O O . GLY A 1 86 ? -12.346 -7.627 3.912 1.00 95.69 86 GLY A O 1
ATOM 698 N N . HIS A 1 87 ? -12.171 -8.321 6.047 1.00 94.69 87 HIS A N 1
ATOM 699 C CA . HIS A 1 87 ? -10.711 -8.325 6.097 1.00 94.69 87 HIS A CA 1
ATOM 700 C C . HIS A 1 87 ? -10.108 -9.319 5.112 1.00 94.69 87 HIS A C 1
ATOM 702 O O . HIS A 1 87 ? -9.284 -8.922 4.293 1.00 94.69 87 HIS A O 1
ATOM 708 N N . VAL A 1 88 ? -10.550 -10.580 5.116 1.00 97.06 88 VAL A N 1
ATOM 709 C CA . VAL A 1 88 ? -10.036 -11.596 4.181 1.00 97.06 88 VAL A CA 1
ATOM 710 C C . VAL A 1 88 ? -10.235 -11.161 2.730 1.00 97.06 88 VAL A C 1
ATOM 712 O O . VAL A 1 88 ? -9.292 -11.202 1.938 1.00 97.06 88 VAL A O 1
ATOM 715 N N . PHE A 1 89 ? -11.439 -10.706 2.378 1.00 97.50 89 PHE A N 1
ATOM 716 C CA . PHE A 1 89 ? -11.749 -10.262 1.023 1.00 97.50 89 PHE A CA 1
ATOM 717 C C . PHE A 1 89 ? -10.899 -9.056 0.611 1.00 97.50 89 PHE A C 1
ATOM 719 O O . PHE A 1 89 ? -10.269 -9.073 -0.447 1.00 97.50 89 PHE A O 1
ATOM 726 N N . SER A 1 90 ? -10.850 -8.023 1.451 1.00 96.88 90 SER A N 1
ATOM 727 C CA . SER A 1 90 ? -10.131 -6.787 1.136 1.00 96.88 90 SER A CA 1
ATOM 728 C C . SER A 1 90 ? -8.626 -7.028 1.058 1.00 96.88 90 SER A C 1
ATOM 730 O O . SER A 1 90 ? -7.992 -6.601 0.096 1.00 96.88 90 SER A O 1
ATOM 732 N N . SER A 1 91 ? -8.054 -7.781 2.003 1.00 96.69 91 SER A N 1
ATOM 733 C CA . SER A 1 91 ? -6.638 -8.161 1.986 1.00 96.69 91 SER A CA 1
ATOM 734 C C . SER A 1 91 ? -6.280 -8.987 0.754 1.00 96.69 91 SER A C 1
ATOM 736 O O . SER A 1 91 ? -5.235 -8.745 0.153 1.00 96.69 91 SER A O 1
ATOM 738 N N . TYR A 1 92 ? -7.149 -9.910 0.327 1.00 97.94 92 TYR A N 1
ATOM 739 C CA . TYR A 1 92 ? -6.942 -10.660 -0.912 1.00 97.94 92 TYR A CA 1
ATOM 740 C C . TYR A 1 92 ? -6.910 -9.738 -2.136 1.00 97.94 92 TYR A C 1
ATOM 742 O O . TYR A 1 92 ? -5.996 -9.837 -2.953 1.00 97.94 92 TYR A O 1
ATOM 750 N N . GLN A 1 93 ? -7.870 -8.817 -2.265 1.00 98.19 93 GLN A N 1
ATOM 751 C CA . GLN A 1 93 ? -7.916 -7.908 -3.415 1.00 98.19 93 GLN A CA 1
ATOM 752 C C . GLN A 1 93 ? -6.725 -6.947 -3.439 1.00 98.19 93 GLN A C 1
ATOM 754 O O . GLN A 1 93 ? -6.120 -6.767 -4.494 1.00 98.19 93 GLN A O 1
ATOM 759 N N . VAL A 1 94 ? -6.355 -6.371 -2.292 1.00 96.81 94 VAL A N 1
ATOM 760 C CA . VAL A 1 94 ? -5.175 -5.499 -2.176 1.00 96.81 94 VAL A CA 1
ATOM 761 C C . VAL A 1 94 ? -3.903 -6.269 -2.529 1.00 96.81 94 VAL A C 1
ATOM 763 O O . VAL A 1 94 ? -3.107 -5.787 -3.330 1.00 96.81 94 VAL A O 1
ATOM 766 N N . GLY A 1 95 ? -3.739 -7.487 -2.006 1.00 95.88 95 GLY A N 1
ATOM 767 C CA . GLY A 1 95 ? -2.591 -8.339 -2.316 1.00 95.88 95 GLY A CA 1
ATOM 768 C C . GLY A 1 95 ? -2.510 -8.715 -3.797 1.00 95.88 95 GLY A C 1
ATOM 769 O O . GLY A 1 95 ? -1.433 -8.649 -4.383 1.00 95.88 95 GLY A O 1
ATOM 770 N N . ARG A 1 96 ? -3.646 -9.045 -4.426 1.00 97.31 96 ARG A N 1
ATOM 771 C CA . ARG A 1 96 ? -3.722 -9.338 -5.866 1.00 97.31 96 ARG A CA 1
ATOM 772 C C . ARG A 1 96 ? -3.297 -8.137 -6.709 1.00 97.31 96 ARG A C 1
ATOM 774 O O . ARG A 1 96 ? -2.476 -8.290 -7.602 1.00 97.31 96 ARG A O 1
ATOM 781 N N . VAL A 1 97 ? -3.809 -6.945 -6.398 1.00 96.94 97 VAL A N 1
ATOM 782 C CA . VAL A 1 97 ? -3.426 -5.710 -7.102 1.00 96.94 97 VAL A CA 1
ATOM 783 C C . VAL A 1 97 ? -1.940 -5.399 -6.905 1.00 96.94 97 VAL A C 1
ATOM 785 O O . VAL A 1 97 ? -1.267 -5.056 -7.872 1.00 96.94 97 VAL A O 1
ATOM 788 N N . GLY A 1 98 ? -1.406 -5.555 -5.691 1.00 96.56 98 GLY A N 1
ATOM 789 C CA . GLY A 1 98 ? 0.026 -5.378 -5.426 1.00 96.56 98 GLY A CA 1
ATOM 790 C C . GLY A 1 98 ? 0.893 -6.355 -6.227 1.00 96.56 98 GLY A C 1
ATOM 791 O O . GLY A 1 98 ? 1.884 -5.953 -6.834 1.00 96.56 98 GLY A O 1
ATOM 792 N N . ALA A 1 99 ? 0.485 -7.625 -6.315 1.00 96.00 99 ALA A N 1
ATOM 793 C CA . ALA A 1 99 ? 1.159 -8.620 -7.148 1.00 96.00 99 ALA A CA 1
ATOM 794 C C . ALA A 1 99 ? 1.145 -8.228 -8.637 1.00 96.00 99 ALA A C 1
ATOM 796 O O . ALA A 1 99 ? 2.203 -8.220 -9.268 1.00 96.00 99 ALA A O 1
ATOM 797 N N . ASP A 1 100 ? -0.009 -7.809 -9.169 1.00 96.19 100 ASP A N 1
ATOM 798 C CA . ASP A 1 100 ? -0.146 -7.337 -10.555 1.00 96.19 100 ASP A CA 1
ATOM 799 C C . ASP A 1 100 ? 0.760 -6.113 -10.830 1.00 96.19 100 ASP A C 1
ATOM 801 O O . ASP A 1 100 ? 1.394 -6.021 -11.885 1.00 96.19 100 ASP A O 1
ATOM 805 N N . LEU A 1 101 ? 0.880 -5.180 -9.876 1.00 97.00 101 LEU A N 1
ATOM 806 C CA . LEU A 1 101 ? 1.752 -3.998 -9.975 1.00 97.00 101 LEU A CA 1
ATOM 807 C C . LEU A 1 101 ? 3.245 -4.353 -9.921 1.00 97.00 101 LEU A C 1
ATOM 809 O O . LEU A 1 101 ? 4.058 -3.770 -10.648 1.00 97.00 101 LEU A O 1
ATOM 813 N N . LEU A 1 102 ? 3.627 -5.316 -9.084 1.00 96.69 102 LEU A N 1
ATOM 814 C CA . LEU A 1 102 ? 4.999 -5.816 -9.029 1.00 96.69 102 LEU A CA 1
ATOM 815 C C . LEU A 1 102 ? 5.369 -6.538 -10.328 1.00 96.69 102 LEU A C 1
ATOM 817 O O . LEU A 1 102 ? 6.422 -6.235 -10.902 1.00 96.69 102 LEU A O 1
ATOM 821 N N . ALA A 1 103 ? 4.487 -7.395 -10.845 1.00 96.06 103 ALA A N 1
ATOM 822 C CA . ALA A 1 103 ? 4.648 -8.037 -12.148 1.00 96.06 103 ALA A CA 1
ATOM 823 C C . ALA A 1 103 ? 4.748 -6.995 -13.275 1.00 96.06 103 ALA A C 1
ATOM 825 O O . ALA A 1 103 ? 5.639 -7.066 -14.123 1.00 96.06 103 ALA A O 1
ATOM 826 N N . TRP A 1 104 ? 3.920 -5.945 -13.236 1.00 97.00 104 TRP A N 1
ATOM 827 C CA . TRP A 1 104 ? 3.994 -4.814 -14.166 1.00 97.00 104 TRP A CA 1
ATOM 828 C C . TRP A 1 104 ? 5.365 -4.109 -14.168 1.00 97.00 104 TRP A C 1
ATOM 830 O O . TRP A 1 104 ? 5.826 -3.626 -15.211 1.00 97.00 104 TRP A O 1
ATOM 840 N N . SER A 1 105 ? 6.047 -4.079 -13.020 1.00 97.06 105 SER A N 1
ATOM 841 C CA . SER A 1 105 ? 7.405 -3.541 -12.877 1.00 97.06 105 SER A CA 1
ATOM 842 C C . SER A 1 105 ? 8.529 -4.516 -13.266 1.00 97.06 105 SER A C 1
ATOM 844 O O . SER A 1 105 ? 9.706 -4.161 -13.165 1.00 97.06 105 SER A O 1
ATOM 846 N N . GLY A 1 106 ? 8.198 -5.726 -13.725 1.00 95.88 106 GLY A N 1
ATOM 847 C CA . GLY A 1 106 ? 9.159 -6.751 -14.143 1.00 95.88 106 GLY A CA 1
ATOM 848 C C . GLY A 1 106 ? 9.820 -7.499 -12.989 1.00 95.88 106 GLY A C 1
ATOM 849 O O . GLY A 1 106 ? 10.933 -8.003 -13.139 1.00 95.88 106 GLY A O 1
ATOM 850 N N . VAL A 1 107 ? 9.179 -7.538 -11.818 1.00 95.69 107 VAL A N 1
ATOM 851 C CA . VAL A 1 107 ? 9.595 -8.422 -10.723 1.00 95.69 107 VAL A CA 1
ATOM 852 C C . VAL A 1 107 ? 9.207 -9.856 -11.090 1.00 95.69 107 VAL A C 1
ATOM 854 O O . VAL A 1 107 ? 8.050 -10.111 -11.406 1.00 95.69 107 VAL A O 1
ATOM 857 N N . SER A 1 108 ? 10.176 -10.778 -11.059 1.00 88.56 108 SER A N 1
ATOM 858 C CA . SER A 1 108 ? 9.948 -12.195 -11.376 1.00 88.56 108 SER A CA 1
ATOM 859 C C . SER A 1 108 ? 9.026 -12.853 -10.351 1.00 88.56 108 SER A C 1
ATOM 861 O O . SER A 1 108 ? 9.234 -12.710 -9.141 1.00 88.56 108 SER A O 1
ATOM 863 N N . GLU A 1 109 ? 8.074 -13.650 -10.831 1.00 78.31 109 GLU A N 1
ATOM 864 C CA . GLU A 1 109 ? 7.335 -14.622 -10.024 1.00 78.31 109 GLU A CA 1
ATOM 865 C C . GLU A 1 109 ? 8.224 -15.844 -9.747 1.00 78.31 109 GLU A C 1
ATOM 867 O O . GLU A 1 109 ? 7.951 -16.940 -10.212 1.00 78.31 109 GLU A O 1
ATOM 872 N N . ARG A 1 110 ? 9.315 -15.645 -8.999 1.00 59.34 110 ARG A N 1
ATOM 873 C CA . ARG A 1 110 ? 10.369 -16.652 -8.766 1.00 59.34 110 ARG A CA 1
ATOM 874 C C . ARG A 1 110 ? 11.008 -17.151 -10.062 1.00 59.34 110 ARG A C 1
ATOM 876 O O . ARG A 1 110 ? 10.651 -18.233 -10.564 1.00 59.34 110 ARG A O 1
#

Radius of gyration: 26.27 Å; chains: 1; bounding box: 36×38×90 Å

Sequence (110 aa):
MKFPARHTLFFLLLKVSLFAQSGIDRFLKPTDSLNVPRRNTVIITESSLATISLVGLNQLWYADYPQSNFHTINDSGEWLQMDKFGHVFSSYQVGRVGADLLAWSGVSER

pLDDT: mean 87.8, std 14.91, range [48.69, 98.56]